Protein AF-J5KZ35-F1 (afdb_monomer)

Solvent-accessible surface area (backbone atoms only — not comparable to full-atom values): 7521 Å² total; per-residue (Å²): 135,83,83,83,75,84,76,86,73,91,78,24,68,44,74,42,87,88,79,71,46,78,44,88,34,58,51,74,66,64,65,50,50,76,66,53,48,55,48,50,52,50,50,51,61,51,28,71,77,42,71,34,38,63,55,54,50,32,48,75,72,71,42,60,79,80,40,60,67,62,49,52,53,54,62,69,41,47,76,73,60,28,40,76,44,76,61,87,94,45,51,32,38,34,55,56,76,76,78,81,74,81,78,78,86,78,76,80,79,78,78,76,78,80,76,84,128

Radius of gyration: 21.12 Å; Cα contacts (8 Å, |Δi|>4): 106; chains: 1; bounding box: 57×50×59 Å

Foldseek 3Di:
DDDDDPDDDDWDWDADPVVRDIDTADNCVRPDDPVLVLLLVLLLVVLVVHKAFLCVSCVSSVHHSPPPVSVVSVVSCDPHQWHWDDDDPTIIIHGPPDPPPPPPPDDPPPPPPPPDD

Mean predicted aligned error: 13.31 Å

Sequence (117 aa):
MQKERAGIKDIGFSIDTLNLELSSLDVDVARMNEYEINFTSSALKILAQGDMNKTELLNAMGYEKDDKTARDCLDKFEGNLWTSTKTGKAIVYSSKKEATTITTDTTIVEDSLFLAV

pLDDT: mean 72.35, std 14.68, range [36.06, 86.31]

Nearest PDB structures (foldseek):
  6jmi-assembly1_A  TM=8.287E-01  e=3.802E-02  Mycobacterium tuberculosis H37Rv
  1wq2-assembly1_A  TM=7.361E-01  e=3.991E-01  Nitratidesulfovibrio vulgaris
  5aj0-assembly1_BZ  TM=6.386E-01  e=5.731E-01  Homo sapiens
  2l01-assembly1_B  TM=5.455E-01  e=4.239E-01  Phocaeicola vulgatus ATCC 8482
  8tp8-assembly2_C  TM=6.735E-01  e=2.293E+00  Caulobacter vibrioides NA1000

Structure (mmCIF, N/CA/C/O backbone):
data_AF-J5KZ35-F1
#
_entry.id   AF-J5KZ35-F1
#
loop_
_atom_site.group_PDB
_atom_site.id
_atom_site.type_symbol
_atom_site.label_atom_id
_atom_site.label_alt_id
_atom_site.label_comp_id
_atom_site.label_asym_id
_atom_site.label_entity_id
_atom_site.label_seq_id
_atom_site.pdbx_PDB_ins_code
_atom_site.Cartn_x
_atom_site.Cartn_y
_atom_site.Cartn_z
_atom_site.occupancy
_atom_site.B_iso_or_equiv
_atom_site.auth_seq_id
_atom_site.auth_comp_id
_atom_site.auth_asym_id
_atom_site.auth_atom_id
_atom_site.pdbx_PDB_model_num
ATOM 1 N N . MET A 1 1 ? 9.051 -1.082 -45.636 1.00 53.56 1 MET A N 1
ATOM 2 C CA . MET A 1 1 ? 9.743 -1.116 -44.331 1.00 53.56 1 MET A CA 1
ATOM 3 C C . MET A 1 1 ? 8.715 -0.880 -43.241 1.00 53.56 1 MET A C 1
ATOM 5 O O . MET A 1 1 ? 8.052 0.151 -43.264 1.00 53.56 1 MET A O 1
ATOM 9 N N . GLN A 1 2 ? 8.519 -1.853 -42.357 1.00 61.12 2 GLN A N 1
ATOM 10 C CA . GLN A 1 2 ? 7.595 -1.751 -41.229 1.00 61.12 2 GLN A CA 1
ATOM 11 C C . GLN A 1 2 ? 8.296 -0.942 -40.133 1.00 61.12 2 GLN A C 1
ATOM 13 O O . GLN A 1 2 ? 9.430 -1.247 -39.778 1.00 61.12 2 GLN A O 1
ATOM 18 N N . LYS A 1 3 ? 7.678 0.148 -39.668 1.00 59.75 3 LYS A N 1
ATOM 19 C CA . LYS A 1 3 ? 8.225 0.939 -38.560 1.00 59.75 3 LYS A CA 1
ATOM 20 C C . LYS A 1 3 ? 8.015 0.140 -37.277 1.00 59.75 3 LYS A C 1
ATOM 22 O O . LYS A 1 3 ? 6.906 0.146 -36.749 1.00 59.75 3 LYS A O 1
ATOM 27 N N . GLU A 1 4 ? 9.050 -0.538 -36.791 1.00 63.47 4 GLU A N 1
ATOM 28 C CA . GLU A 1 4 ? 9.057 -1.011 -35.410 1.00 63.47 4 GLU A CA 1
ATOM 29 C C . GLU A 1 4 ? 8.992 0.203 -34.485 1.00 63.47 4 GLU A C 1
ATOM 31 O O . GLU A 1 4 ? 9.829 1.106 -34.539 1.00 63.47 4 GLU A O 1
ATOM 36 N N . ARG A 1 5 ? 7.959 0.248 -33.647 1.00 65.19 5 ARG A N 1
ATOM 37 C CA . ARG A 1 5 ? 7.945 1.103 -32.468 1.00 65.19 5 ARG A CA 1
ATOM 38 C C . ARG A 1 5 ? 8.069 0.183 -31.267 1.00 65.19 5 ARG A C 1
ATOM 40 O O . ARG A 1 5 ? 7.074 -0.393 -30.843 1.00 65.19 5 ARG A O 1
ATOM 47 N N . ALA A 1 6 ? 9.282 0.040 -30.740 1.00 66.50 6 ALA A N 1
ATOM 48 C CA . ALA A 1 6 ? 9.459 -0.508 -29.406 1.00 66.50 6 ALA A CA 1
ATOM 49 C C . ALA A 1 6 ? 8.856 0.507 -28.424 1.00 66.50 6 ALA A C 1
ATOM 51 O O . ALA A 1 6 ? 9.390 1.602 -28.241 1.00 66.50 6 ALA A O 1
ATOM 52 N N . GLY A 1 7 ? 7.680 0.197 -27.879 1.00 67.00 7 GLY A N 1
ATOM 53 C CA . GLY A 1 7 ? 7.102 0.991 -26.802 1.00 67.00 7 GLY A CA 1
ATOM 54 C C . GLY A 1 7 ? 8.032 0.924 -25.596 1.00 67.00 7 GLY A C 1
ATOM 55 O O . GLY A 1 7 ? 8.399 -0.167 -25.168 1.00 67.00 7 GLY A O 1
ATOM 56 N N . ILE A 1 8 ? 8.432 2.077 -25.062 1.00 71.75 8 ILE A N 1
ATOM 57 C CA . ILE A 1 8 ? 9.153 2.119 -23.790 1.00 71.75 8 ILE A CA 1
ATOM 58 C C . ILE A 1 8 ? 8.131 1.782 -22.707 1.00 71.75 8 ILE A C 1
ATOM 60 O O . ILE A 1 8 ? 7.120 2.473 -22.574 1.00 71.75 8 ILE A O 1
ATOM 64 N N . LYS A 1 9 ? 8.374 0.695 -21.976 1.00 71.56 9 LYS A N 1
ATOM 65 C CA . LYS A 1 9 ? 7.564 0.302 -20.827 1.00 71.56 9 LYS A CA 1
ATOM 66 C C . LYS A 1 9 ? 8.328 0.665 -19.562 1.00 71.56 9 LYS A C 1
ATOM 68 O O . LYS A 1 9 ? 9.438 0.179 -19.364 1.00 71.56 9 LYS A O 1
ATOM 73 N N . ASP A 1 10 ? 7.724 1.500 -18.724 1.00 73.44 10 ASP A N 1
ATOM 74 C CA . ASP A 1 10 ? 8.223 1.731 -17.372 1.00 73.44 10 ASP A CA 1
ATOM 75 C C . ASP A 1 10 ? 8.110 0.422 -16.575 1.00 73.44 10 ASP A C 1
ATOM 77 O O . ASP A 1 10 ? 7.053 -0.214 -16.558 1.00 73.44 10 ASP A O 1
ATOM 81 N N . ILE A 1 11 ? 9.211 0.009 -15.948 1.00 69.69 11 ILE A N 1
ATOM 82 C CA . ILE A 1 11 ? 9.299 -1.190 -15.109 1.00 69.69 11 ILE A CA 1
ATOM 83 C C . ILE A 1 11 ? 10.044 -0.851 -13.816 1.00 69.69 11 ILE A C 1
ATOM 85 O O . ILE A 1 11 ? 11.030 -0.113 -13.844 1.00 69.69 11 ILE A O 1
ATOM 89 N N . GLY A 1 12 ? 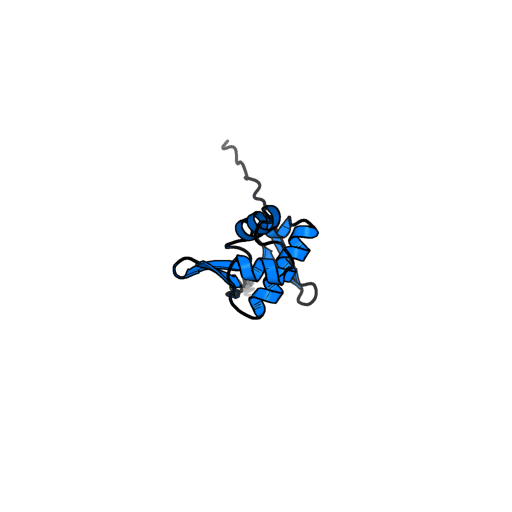9.541 -1.351 -12.688 1.00 72.69 12 GLY A N 1
ATOM 90 C CA . GLY A 1 12 ? 10.158 -1.215 -11.373 1.00 72.69 12 GLY A CA 1
ATOM 91 C C . GLY A 1 12 ? 10.832 -2.519 -10.954 1.00 72.69 12 GLY A C 1
ATOM 92 O O . GLY A 1 12 ? 10.350 -3.611 -11.258 1.00 72.69 12 GLY A O 1
ATOM 93 N N . PHE A 1 13 ? 11.949 -2.407 -10.241 1.00 73.38 13 PHE A N 1
ATOM 94 C CA . PHE A 1 13 ? 12.629 -3.543 -9.625 1.00 73.38 13 PHE A CA 1
ATOM 95 C C . PHE A 1 13 ? 13.029 -3.187 -8.198 1.00 73.38 13 PHE A C 1
ATOM 97 O O . PHE A 1 13 ? 13.423 -2.051 -7.931 1.00 73.38 13 PHE A O 1
ATOM 104 N N . SER A 1 14 ? 12.943 -4.162 -7.302 1.00 75.75 14 SER A N 1
ATOM 105 C CA . SER A 1 14 ? 13.558 -4.114 -5.980 1.00 75.75 14 SER A CA 1
ATOM 106 C C . SER A 1 14 ? 14.822 -4.972 -5.991 1.00 75.75 14 SER A C 1
ATOM 108 O O . SER A 1 14 ? 14.833 -6.032 -6.617 1.00 75.75 14 SER A O 1
ATOM 110 N N . ILE A 1 15 ? 15.879 -4.510 -5.321 1.00 75.88 15 ILE A N 1
ATOM 111 C CA . ILE A 1 15 ? 17.125 -5.262 -5.123 1.00 75.88 15 ILE A CA 1
ATOM 112 C C . ILE A 1 15 ? 17.299 -5.508 -3.629 1.00 75.88 15 ILE A C 1
ATOM 114 O O . ILE A 1 15 ? 17.431 -4.555 -2.857 1.00 75.88 15 ILE A O 1
ATOM 118 N N . ASP A 1 16 ? 17.367 -6.776 -3.235 1.00 74.75 16 ASP A N 1
ATOM 119 C CA . ASP A 1 16 ? 17.898 -7.156 -1.930 1.00 74.75 16 ASP A CA 1
ATOM 120 C C . ASP A 1 16 ? 19.430 -7.149 -2.003 1.00 74.75 16 ASP A C 1
ATOM 122 O O . ASP A 1 16 ? 20.037 -7.932 -2.730 1.00 74.75 16 ASP A O 1
ATOM 126 N N . THR A 1 17 ? 20.081 -6.253 -1.265 1.00 76.94 17 THR A N 1
ATOM 127 C CA . THR A 1 17 ? 21.546 -6.119 -1.280 1.00 76.94 17 THR A CA 1
ATOM 128 C C . THR A 1 17 ? 22.265 -7.221 -0.508 1.00 76.94 17 THR A C 1
ATOM 130 O O . THR A 1 17 ? 23.474 -7.380 -0.680 1.00 76.94 17 THR A O 1
ATOM 133 N N . LEU A 1 18 ? 21.553 -7.983 0.325 1.00 76.00 18 LEU A N 1
ATOM 134 C CA . LEU A 1 18 ? 22.114 -9.095 1.090 1.00 76.00 18 LEU A CA 1
ATOM 135 C C . LEU A 1 18 ? 22.144 -10.372 0.254 1.00 76.00 18 LEU A C 1
ATOM 137 O O . LEU A 1 18 ? 23.163 -11.058 0.220 1.00 76.00 18 LEU A O 1
ATOM 141 N N . ASN A 1 19 ? 21.039 -10.661 -0.435 1.00 74.81 19 ASN A N 1
ATOM 142 C CA . ASN A 1 19 ? 20.887 -11.873 -1.244 1.00 74.81 19 ASN A CA 1
ATOM 143 C C . ASN A 1 19 ? 21.173 -11.643 -2.738 1.00 74.81 19 ASN A C 1
ATOM 145 O O . ASN A 1 19 ? 21.276 -12.605 -3.494 1.00 74.81 19 ASN A O 1
ATOM 149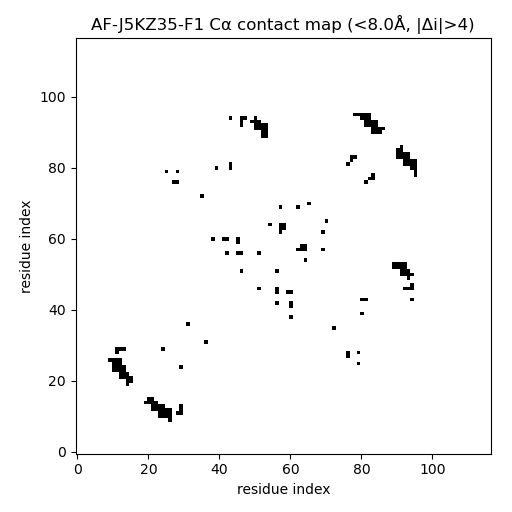 N N . LEU A 1 20 ? 21.347 -10.382 -3.159 1.00 77.12 20 LEU A N 1
ATOM 150 C CA . LEU A 1 20 ? 21.497 -9.962 -4.561 1.00 77.12 20 LEU A CA 1
ATOM 151 C C . LEU A 1 20 ? 20.334 -10.432 -5.447 1.00 77.12 20 LEU A C 1
ATOM 153 O O . LEU A 1 20 ? 20.504 -10.684 -6.640 1.00 77.12 20 LEU A O 1
ATOM 157 N N . GLU A 1 21 ? 19.142 -10.529 -4.861 1.00 75.19 21 GLU A N 1
ATOM 158 C CA . GLU A 1 21 ? 17.931 -10.939 -5.560 1.00 75.19 21 GLU A CA 1
ATOM 159 C C . GLU A 1 21 ? 17.195 -9.722 -6.123 1.00 75.19 21 GLU A C 1
ATOM 161 O O . GLU A 1 21 ? 17.019 -8.700 -5.454 1.00 75.19 21 GLU A O 1
ATOM 166 N N . LEU A 1 22 ? 16.770 -9.850 -7.380 1.00 71.62 22 LEU A N 1
ATOM 167 C CA . LEU A 1 22 ? 15.960 -8.874 -8.098 1.00 71.62 22 LEU A CA 1
ATOM 168 C C . LEU A 1 22 ? 14.513 -9.358 -8.124 1.00 71.62 22 LEU A C 1
ATOM 170 O O . LEU A 1 22 ? 14.221 -10.399 -8.712 1.00 71.62 22 LEU A O 1
ATOM 174 N N . SER A 1 23 ? 13.601 -8.586 -7.541 1.00 73.88 23 SER A N 1
ATOM 175 C CA . SER A 1 23 ? 12.164 -8.841 -7.642 1.00 73.88 23 SER A CA 1
ATOM 176 C C . SER A 1 23 ? 11.483 -7.750 -8.461 1.00 73.88 23 SER A C 1
ATOM 178 O O . SER A 1 23 ? 11.819 -6.565 -8.375 1.00 73.88 23 SER A O 1
ATOM 180 N N . SER A 1 24 ? 10.536 -8.147 -9.314 1.00 71.88 24 SER A N 1
ATOM 181 C CA . SER A 1 24 ? 9.717 -7.190 -10.057 1.00 71.88 24 SER A CA 1
ATOM 182 C C . SER A 1 24 ? 8.875 -6.391 -9.069 1.00 71.88 24 SER A C 1
ATOM 184 O O . SER A 1 24 ? 8.097 -6.974 -8.312 1.00 71.88 24 SER A O 1
ATOM 186 N N . LEU A 1 25 ? 9.017 -5.073 -9.102 1.00 74.12 25 LEU A N 1
ATOM 187 C CA . LEU A 1 25 ? 8.293 -4.158 -8.237 1.00 74.12 25 LEU A CA 1
ATOM 188 C C . LEU A 1 25 ? 7.352 -3.315 -9.089 1.00 74.12 25 LEU A C 1
ATOM 190 O O . LEU A 1 25 ? 7.694 -2.901 -10.198 1.00 74.12 25 LEU A O 1
ATOM 194 N N . ASP A 1 26 ? 6.159 -3.051 -8.572 1.00 75.81 26 ASP A N 1
ATOM 195 C CA . ASP A 1 26 ? 5.243 -2.145 -9.248 1.00 75.81 26 ASP A CA 1
ATOM 196 C C . ASP A 1 26 ? 5.871 -0.742 -9.384 1.00 75.81 26 ASP A C 1
ATOM 198 O O . ASP A 1 26 ? 6.556 -0.261 -8.478 1.00 75.81 26 ASP A O 1
ATOM 202 N N . VAL A 1 27 ? 5.679 -0.096 -10.537 1.00 72.06 27 VAL A N 1
ATOM 203 C CA . VAL A 1 27 ? 6.307 1.198 -10.860 1.00 72.06 27 VAL A CA 1
ATOM 204 C C . VAL A 1 27 ? 5.863 2.289 -9.890 1.00 72.06 27 VAL A C 1
ATOM 206 O O . VAL A 1 27 ? 6.674 3.149 -9.541 1.00 72.06 27 VAL A O 1
ATOM 209 N N . ASP A 1 28 ? 4.617 2.247 -9.421 1.00 72.06 28 ASP A N 1
ATOM 210 C CA . ASP A 1 28 ? 4.110 3.223 -8.460 1.00 72.06 28 ASP A CA 1
ATOM 211 C C . ASP A 1 28 ? 4.765 3.036 -7.092 1.00 72.06 28 ASP A C 1
ATOM 213 O O . ASP A 1 28 ? 5.009 4.017 -6.389 1.00 72.06 28 ASP A O 1
ATOM 217 N N . VAL A 1 29 ? 5.123 1.794 -6.748 1.00 73.62 29 VAL A N 1
ATOM 218 C CA . VAL A 1 29 ? 5.894 1.482 -5.540 1.00 73.62 29 VAL A CA 1
ATOM 219 C C . VAL A 1 29 ? 7.357 1.895 -5.690 1.00 73.62 29 VAL A C 1
ATOM 221 O O . VAL A 1 29 ? 7.922 2.505 -4.786 1.00 73.62 29 VAL A O 1
ATOM 224 N N . ALA A 1 30 ? 7.962 1.662 -6.853 1.00 73.38 30 ALA A N 1
ATOM 225 C CA . ALA A 1 30 ? 9.336 2.081 -7.131 1.00 73.38 30 ALA A CA 1
ATOM 226 C C . ALA A 1 30 ? 9.511 3.614 -7.169 1.00 73.38 30 ALA A C 1
ATOM 228 O O . ALA A 1 30 ? 10.605 4.117 -6.919 1.00 73.38 30 ALA A O 1
ATOM 229 N N . ARG A 1 31 ? 8.449 4.365 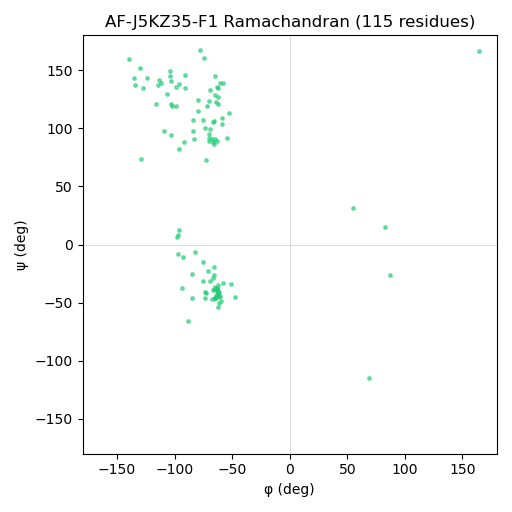-7.494 1.00 78.12 31 ARG A N 1
ATOM 230 C CA . ARG A 1 31 ? 8.449 5.837 -7.585 1.00 78.12 31 ARG A CA 1
ATOM 231 C C . ARG A 1 31 ? 7.954 6.540 -6.316 1.00 78.12 31 ARG A C 1
ATOM 233 O O . ARG A 1 31 ? 7.694 7.743 -6.368 1.00 78.12 31 ARG A O 1
ATOM 240 N N . MET A 1 32 ? 7.815 5.821 -5.202 1.00 78.94 32 MET A N 1
ATOM 241 C CA . MET A 1 32 ? 7.357 6.408 -3.944 1.00 78.94 32 MET A CA 1
ATOM 242 C C . MET A 1 32 ? 8.258 7.555 -3.483 1.00 78.94 32 MET A C 1
ATOM 244 O O . MET A 1 32 ? 9.487 7.473 -3.528 1.00 78.94 32 MET A O 1
ATOM 248 N N . ASN A 1 33 ? 7.635 8.620 -2.987 1.00 80.06 33 ASN A N 1
ATOM 249 C CA . ASN A 1 33 ? 8.345 9.668 -2.263 1.00 80.06 33 ASN A CA 1
ATOM 250 C C . ASN A 1 33 ? 8.650 9.235 -0.812 1.00 80.06 33 ASN A C 1
ATOM 252 O O . ASN A 1 33 ? 8.101 8.259 -0.308 1.00 80.06 33 ASN A O 1
ATOM 256 N N . GLU A 1 34 ? 9.508 9.978 -0.109 1.00 80.62 34 GLU A N 1
ATOM 257 C CA . GLU A 1 34 ? 9.920 9.645 1.266 1.00 80.62 34 GLU A CA 1
ATOM 258 C C . GLU A 1 34 ? 8.738 9.544 2.252 1.00 80.62 34 GLU A C 1
ATOM 260 O O . GLU A 1 34 ? 8.735 8.701 3.151 1.00 80.62 34 GLU A O 1
ATOM 265 N N . TYR A 1 35 ? 7.694 10.353 2.056 1.00 80.38 35 TYR A N 1
ATOM 266 C CA . TYR A 1 35 ? 6.470 10.272 2.851 1.00 80.38 35 TYR A CA 1
ATOM 267 C C . TYR A 1 35 ? 5.704 8.970 2.578 1.00 80.38 35 TYR A C 1
ATOM 269 O O . TYR A 1 35 ? 5.316 8.283 3.518 1.00 80.38 35 TYR A O 1
ATOM 277 N N . GLU A 1 36 ? 5.524 8.599 1.310 1.00 81.50 36 GLU A N 1
ATOM 278 C CA . GLU A 1 36 ? 4.856 7.365 0.893 1.00 81.50 36 GLU A CA 1
ATOM 279 C C . GLU A 1 36 ? 5.632 6.133 1.370 1.00 81.50 36 GLU A C 1
ATOM 281 O O . GLU A 1 36 ? 5.018 5.180 1.843 1.00 81.50 36 GLU A O 1
ATOM 286 N N . ILE A 1 37 ? 6.968 6.166 1.344 1.00 82.06 37 ILE A N 1
ATOM 287 C CA . ILE A 1 37 ? 7.822 5.101 1.896 1.00 82.06 37 ILE A CA 1
ATOM 288 C C . ILE A 1 37 ? 7.577 4.942 3.402 1.00 82.06 37 ILE A C 1
ATOM 290 O O . ILE A 1 37 ? 7.321 3.837 3.881 1.00 82.06 37 ILE A O 1
ATOM 294 N N . ASN A 1 38 ? 7.610 6.037 4.163 1.00 83.56 38 ASN A N 1
ATOM 295 C CA . ASN A 1 38 ? 7.377 5.989 5.609 1.00 83.56 38 ASN A CA 1
ATOM 296 C C . ASN A 1 38 ? 5.950 5.535 5.950 1.00 83.56 38 ASN A C 1
ATOM 298 O O . ASN A 1 38 ? 5.753 4.740 6.876 1.00 83.56 38 ASN A O 1
ATOM 302 N N . PHE A 1 39 ? 4.965 5.997 5.179 1.00 85.31 39 PHE A N 1
ATOM 303 C CA . PHE A 1 39 ? 3.567 5.605 5.315 1.00 85.31 39 PHE A CA 1
ATOM 304 C C . PHE A 1 39 ? 3.387 4.107 5.063 1.00 85.31 39 PHE A C 1
ATOM 306 O O . PHE A 1 39 ? 2.864 3.384 5.906 1.00 85.31 39 PHE A O 1
ATOM 313 N N . THR A 1 40 ? 3.867 3.622 3.922 1.00 84.69 40 THR A N 1
ATOM 314 C CA . THR A 1 40 ? 3.701 2.229 3.490 1.00 84.69 40 THR A CA 1
ATOM 315 C C . THR A 1 40 ? 4.463 1.261 4.386 1.00 84.69 40 THR A C 1
ATOM 317 O O . THR A 1 40 ? 3.917 0.225 4.754 1.00 84.69 40 THR A O 1
ATOM 320 N N . SER A 1 41 ? 5.668 1.621 4.831 1.00 84.38 41 SER A N 1
ATOM 321 C CA . SER A 1 41 ? 6.435 0.854 5.819 1.00 84.38 41 SER A CA 1
ATOM 322 C C . SER A 1 41 ? 5.688 0.728 7.152 1.00 84.38 41 SER A C 1
ATOM 324 O O . SER A 1 41 ? 5.566 -0.367 7.709 1.00 84.38 41 SER A O 1
ATOM 326 N N . SER A 1 42 ? 5.103 1.828 7.638 1.00 85.62 42 SER A N 1
ATOM 327 C CA . SER A 1 42 ? 4.288 1.826 8.860 1.00 85.62 42 SER A CA 1
ATOM 328 C C . SER A 1 42 ? 3.031 0.969 8.693 1.00 85.62 42 SER A C 1
ATOM 330 O O . SER A 1 42 ? 2.733 0.136 9.551 1.00 85.62 42 SER A O 1
ATOM 332 N N . ALA A 1 43 ? 2.341 1.110 7.559 1.00 86.31 43 ALA A N 1
ATOM 333 C CA . ALA A 1 43 ? 1.161 0.329 7.214 1.00 86.31 43 ALA A CA 1
ATOM 334 C C . ALA A 1 43 ? 1.464 -1.171 7.164 1.00 86.31 43 ALA A C 1
ATOM 336 O O . ALA A 1 43 ? 0.763 -1.957 7.795 1.00 86.31 43 ALA A O 1
ATOM 337 N N . LEU A 1 44 ? 2.536 -1.572 6.477 1.00 84.50 44 LEU A N 1
ATOM 338 C CA . LEU A 1 44 ? 2.969 -2.966 6.381 1.00 84.50 44 LEU A CA 1
ATOM 339 C C . LEU A 1 44 ? 3.318 -3.542 7.753 1.00 84.50 44 LEU A C 1
ATOM 341 O O . LEU A 1 44 ? 2.928 -4.665 8.060 1.00 84.50 44 LEU A O 1
ATOM 345 N N . LYS A 1 45 ? 3.994 -2.770 8.611 1.00 85.12 45 LYS A N 1
ATOM 346 C CA . LYS A 1 45 ? 4.333 -3.201 9.973 1.00 85.12 45 LYS A CA 1
ATOM 347 C C . LYS A 1 45 ? 3.093 -3.451 10.834 1.00 85.12 45 LYS A C 1
ATOM 349 O O . LYS A 1 45 ? 3.094 -4.383 11.635 1.00 85.12 45 LYS A O 1
ATOM 354 N N . ILE A 1 46 ? 2.051 -2.638 10.674 1.00 85.94 46 ILE A N 1
ATOM 355 C CA . ILE A 1 46 ? 0.768 -2.807 11.370 1.00 85.94 46 ILE A CA 1
ATOM 356 C C . ILE A 1 46 ? -0.004 -3.994 10.780 1.00 85.94 46 ILE A C 1
ATOM 358 O O . ILE A 1 46 ? -0.446 -4.865 11.523 1.00 85.94 46 ILE A O 1
ATOM 362 N N . LEU A 1 47 ? -0.086 -4.089 9.451 1.00 84.69 47 LEU A N 1
ATOM 363 C CA . LEU A 1 47 ? -0.749 -5.191 8.744 1.00 84.69 47 LEU A CA 1
ATOM 364 C C . LEU A 1 47 ? -0.048 -6.547 8.930 1.00 84.69 47 LEU A C 1
ATOM 366 O O . LEU A 1 47 ? -0.666 -7.591 8.734 1.00 84.69 47 LEU A O 1
ATOM 370 N N . ALA A 1 48 ? 1.227 -6.558 9.327 1.00 81.00 48 ALA A N 1
ATOM 371 C CA . ALA A 1 48 ? 1.932 -7.769 9.741 1.00 81.00 48 ALA A CA 1
ATOM 372 C C . ALA A 1 48 ? 1.439 -8.309 11.097 1.00 81.00 48 ALA A C 1
ATOM 374 O O . ALA A 1 48 ? 1.617 -9.493 11.382 1.00 81.00 48 ALA A O 1
ATOM 375 N N . GLN A 1 49 ? 0.826 -7.465 11.937 1.00 82.44 49 GLN A N 1
ATOM 376 C CA . GLN A 1 49 ? 0.260 -7.866 13.232 1.00 82.44 49 GLN A CA 1
ATOM 377 C C . GLN A 1 49 ? -1.165 -8.415 13.096 1.00 82.44 49 GLN A C 1
ATOM 379 O O . GLN A 1 49 ? -1.594 -9.210 13.931 1.00 82.44 49 GLN A O 1
ATOM 384 N N . GLY A 1 50 ? -1.886 -8.020 12.047 1.00 79.94 50 GLY A N 1
ATOM 385 C CA . GLY A 1 50 ? -3.218 -8.522 11.739 1.00 79.94 50 GLY A CA 1
ATOM 386 C C . GLY A 1 50 ? -3.959 -7.645 10.738 1.00 79.94 50 GLY A C 1
ATOM 387 O O . GLY A 1 50 ? -3.571 -6.508 10.468 1.00 79.94 50 GLY A O 1
ATOM 388 N N . ASP A 1 51 ? -5.050 -8.188 10.208 1.00 83.75 51 ASP A N 1
ATOM 389 C CA . ASP A 1 51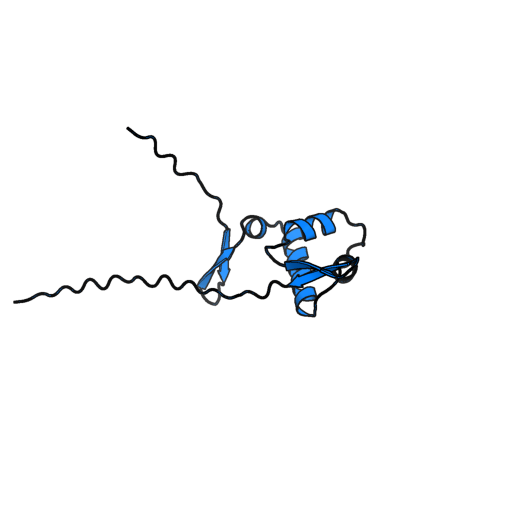 ? -5.931 -7.467 9.297 1.00 83.75 51 ASP A CA 1
ATOM 390 C C . ASP A 1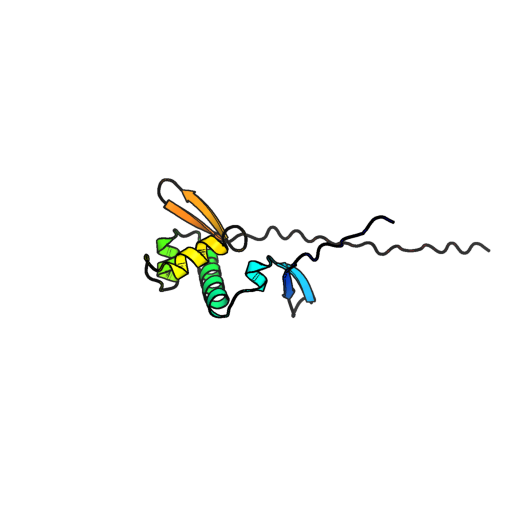 51 ? -6.674 -6.361 10.057 1.00 83.75 51 ASP A C 1
ATOM 392 O O . ASP A 1 51 ? -7.229 -6.597 11.134 1.00 83.75 51 ASP A O 1
ATOM 396 N N . MET A 1 52 ? -6.703 -5.151 9.500 1.00 84.25 52 MET A N 1
ATOM 397 C CA . MET A 1 52 ? -7.301 -3.982 10.153 1.00 84.25 52 MET A CA 1
ATOM 398 C C . MET A 1 52 ? -8.260 -3.249 9.232 1.00 84.25 52 MET A C 1
ATOM 400 O O . MET A 1 52 ? -8.109 -3.247 8.009 1.00 84.25 52 MET A O 1
ATOM 404 N N . ASN A 1 53 ? -9.259 -2.584 9.808 1.00 85.44 53 ASN A N 1
ATOM 405 C CA . ASN A 1 53 ? -10.133 -1.730 9.012 1.00 85.44 53 ASN A CA 1
ATOM 406 C C . ASN A 1 53 ? -9.430 -0.419 8.605 1.00 85.44 53 ASN A C 1
ATOM 408 O O . ASN A 1 53 ? -8.455 -0.006 9.231 1.00 85.44 53 ASN A O 1
ATOM 412 N N . LYS A 1 54 ? -9.942 0.263 7.567 1.00 82.44 54 LYS A N 1
ATOM 413 C CA . LYS A 1 54 ? -9.377 1.539 7.064 1.00 82.44 54 LYS A CA 1
ATOM 414 C C . LYS A 1 54 ? -9.092 2.548 8.183 1.00 82.44 54 LYS A C 1
ATOM 416 O O . LYS A 1 54 ? -8.045 3.182 8.206 1.00 82.44 54 LYS A O 1
ATOM 421 N N . THR A 1 55 ? -10.041 2.708 9.100 1.00 83.06 55 THR A N 1
ATOM 422 C CA . THR A 1 55 ? -9.976 3.710 10.168 1.00 83.06 55 THR A CA 1
ATOM 423 C C . THR A 1 55 ? -8.960 3.328 11.238 1.00 83.06 55 THR A C 1
ATOM 425 O O . THR A 1 55 ? -8.217 4.186 11.693 1.00 83.06 55 THR A O 1
ATOM 428 N N . GLU A 1 56 ? -8.917 2.057 11.630 1.00 84.69 56 GLU A N 1
ATOM 429 C CA . GLU A 1 56 ? -7.964 1.495 12.590 1.00 84.69 56 GLU A CA 1
ATOM 430 C C . GLU A 1 56 ? -6.544 1.570 12.057 1.00 84.69 56 GLU A C 1
ATOM 432 O O . GLU A 1 56 ? -5.656 2.000 12.782 1.00 84.69 56 GLU A O 1
ATOM 437 N N . LEU A 1 57 ? -6.347 1.226 10.785 1.00 85.88 57 LEU A N 1
ATOM 438 C CA . LEU A 1 57 ? -5.047 1.275 10.133 1.00 85.88 57 LEU A CA 1
ATOM 439 C C . LEU A 1 57 ? -4.504 2.713 10.083 1.00 85.88 57 LEU A C 1
ATOM 441 O O . LEU A 1 57 ? -3.347 2.946 10.426 1.00 85.88 57 LEU A O 1
ATOM 445 N N . LEU A 1 58 ? -5.355 3.687 9.739 1.00 85.44 58 LEU A N 1
ATOM 446 C CA . LEU A 1 58 ? -4.996 5.109 9.772 1.00 85.44 58 LEU A CA 1
ATOM 447 C C . LEU A 1 58 ? -4.701 5.598 11.197 1.00 85.44 58 LEU A C 1
ATOM 449 O O . LEU A 1 58 ? -3.668 6.228 11.419 1.00 85.44 58 LEU A O 1
ATOM 453 N N . ASN A 1 59 ? -5.548 5.249 12.171 1.00 85.69 59 ASN A N 1
ATOM 454 C CA . ASN A 1 59 ? -5.338 5.616 13.576 1.00 85.69 59 ASN A CA 1
ATOM 455 C C . ASN A 1 59 ? -4.047 5.013 14.143 1.00 85.69 59 ASN A C 1
ATOM 457 O O . ASN A 1 59 ? -3.325 5.683 14.876 1.00 85.69 59 ASN A O 1
ATOM 461 N N . ALA A 1 60 ? -3.744 3.757 13.810 1.00 83.75 60 ALA A N 1
ATOM 462 C CA . ALA A 1 60 ? -2.545 3.060 14.264 1.00 83.75 60 ALA A CA 1
ATOM 463 C C . ALA A 1 60 ? -1.262 3.683 13.691 1.00 83.75 60 ALA A C 1
ATOM 465 O O . ALA A 1 60 ? -0.221 3.655 14.344 1.00 83.75 60 ALA A O 1
ATOM 466 N N . MET A 1 61 ? -1.346 4.297 12.508 1.00 81.81 61 MET A N 1
ATOM 467 C CA . MET A 1 61 ? -0.271 5.104 11.929 1.00 81.81 61 MET A CA 1
ATOM 468 C C . MET A 1 61 ? -0.219 6.545 12.468 1.00 81.81 61 MET A C 1
ATOM 470 O O . MET A 1 61 ? 0.719 7.273 12.156 1.00 81.81 61 MET A O 1
ATOM 474 N N . GLY A 1 62 ? -1.195 6.965 13.278 1.00 81.94 62 GLY A N 1
ATOM 475 C CA . GLY A 1 62 ? -1.283 8.322 13.822 1.00 81.94 62 GLY A CA 1
ATOM 476 C C . GLY A 1 62 ? -1.908 9.349 12.874 1.00 81.94 62 GLY A C 1
ATOM 477 O O . GLY A 1 62 ? -1.789 10.547 13.126 1.00 81.94 62 GLY A O 1
ATOM 478 N N . TYR A 1 63 ? -2.576 8.908 11.805 1.00 83.38 63 TYR A N 1
ATOM 479 C CA . TYR A 1 63 ? -3.320 9.787 10.904 1.00 83.38 63 TYR A CA 1
ATOM 480 C C . TYR A 1 63 ? -4.768 9.929 11.353 1.00 83.38 63 TYR A C 1
ATOM 482 O O . TYR A 1 63 ? -5.395 8.985 11.844 1.00 83.38 63 TYR A O 1
ATOM 490 N N . GLU A 1 64 ? -5.332 11.116 11.140 1.00 78.25 64 GLU A N 1
ATOM 491 C CA . GLU A 1 64 ? -6.749 11.315 11.391 1.00 78.25 64 GLU A CA 1
ATOM 492 C C . GLU A 1 64 ? -7.585 10.468 10.439 1.00 78.25 64 GLU A C 1
ATOM 494 O O . GLU A 1 64 ? -7.268 10.314 9.257 1.00 78.25 64 GLU A O 1
ATOM 499 N N . LYS A 1 65 ? -8.726 9.983 10.944 1.00 72.38 65 LYS A N 1
ATOM 500 C CA . LYS A 1 65 ? -9.677 9.232 10.126 1.00 72.38 65 LYS A CA 1
ATOM 501 C C . LYS A 1 65 ? -10.016 9.970 8.840 1.00 72.38 65 LYS A C 1
ATOM 503 O O . LYS A 1 65 ? -10.219 9.285 7.853 1.00 72.38 65 LYS A O 1
ATOM 508 N N . ASP A 1 66 ? -10.065 11.307 8.853 1.00 72.81 66 ASP A N 1
ATOM 509 C CA . ASP A 1 66 ? -10.470 12.147 7.725 1.00 72.81 66 ASP A CA 1
ATOM 510 C C . ASP A 1 66 ? -9.326 12.717 6.882 1.00 72.81 66 ASP A C 1
ATOM 512 O O . ASP A 1 66 ? -9.583 13.487 5.954 1.00 72.81 66 ASP A O 1
ATOM 516 N N . ASP A 1 67 ? -8.091 12.277 7.127 1.00 79.50 67 ASP A N 1
ATOM 517 C CA . ASP A 1 67 ? -6.955 12.646 6.292 1.00 79.50 67 ASP A CA 1
ATOM 518 C C . ASP A 1 67 ? -7.127 12.066 4.882 1.00 79.50 67 ASP A C 1
ATOM 520 O O . ASP A 1 67 ? -7.018 10.860 4.634 1.00 79.50 67 ASP A O 1
ATOM 524 N N . LYS A 1 68 ? -7.444 12.955 3.940 1.00 81.38 68 LYS A N 1
ATOM 525 C CA . LYS A 1 68 ? -7.653 12.592 2.542 1.00 81.38 68 LYS A CA 1
ATOM 526 C C . LYS A 1 68 ? -6.365 12.078 1.900 1.00 81.38 68 LYS A C 1
ATOM 528 O O . LYS A 1 68 ? -6.429 11.132 1.128 1.00 81.38 68 LYS A O 1
ATOM 533 N N . THR A 1 69 ? -5.213 12.637 2.259 1.00 81.69 69 THR A N 1
ATOM 534 C CA . THR A 1 69 ? -3.910 12.237 1.710 1.00 81.69 69 THR A CA 1
ATOM 535 C C . THR A 1 69 ? -3.590 10.804 2.102 1.00 81.69 69 THR A C 1
ATOM 537 O O . THR A 1 69 ? -3.219 9.994 1.257 1.00 81.69 69 THR A O 1
ATOM 540 N N . ALA A 1 70 ? -3.793 10.469 3.376 1.00 82.38 70 ALA A N 1
ATOM 541 C CA . ALA A 1 70 ? -3.540 9.129 3.885 1.00 82.38 70 ALA A CA 1
ATOM 542 C C . ALA A 1 70 ? -4.503 8.098 3.273 1.00 82.38 70 ALA A C 1
ATOM 544 O O . ALA A 1 70 ? -4.092 6.991 2.931 1.00 82.38 70 ALA A O 1
ATOM 545 N N . ARG A 1 71 ? -5.775 8.469 3.072 1.00 83.25 71 ARG A N 1
ATOM 546 C CA . ARG A 1 71 ? -6.757 7.622 2.375 1.00 83.25 71 ARG A CA 1
ATOM 547 C C . ARG A 1 71 ? -6.403 7.406 0.906 1.00 83.25 71 ARG A C 1
ATOM 549 O O . ARG A 1 71 ? -6.448 6.264 0.462 1.00 83.25 71 ARG A O 1
ATOM 556 N N . ASP A 1 72 ? -6.045 8.469 0.191 1.00 84.75 72 ASP A N 1
ATOM 557 C CA . ASP A 1 72 ? -5.660 8.405 -1.220 1.00 84.75 72 ASP A CA 1
ATOM 558 C C . ASP A 1 72 ? -4.380 7.562 -1.386 1.00 84.75 72 ASP A C 1
ATOM 560 O O . ASP A 1 72 ? -4.286 6.757 -2.307 1.00 84.75 72 ASP A O 1
ATOM 564 N N . CYS A 1 73 ? -3.427 7.673 -0.454 1.00 83.50 73 CYS A N 1
ATOM 565 C CA . CYS A 1 73 ? -2.226 6.835 -0.396 1.00 83.50 73 CYS A CA 1
ATOM 566 C C . CYS A 1 73 ? -2.575 5.354 -0.166 1.00 83.50 73 CYS A C 1
ATOM 568 O O . CYS A 1 73 ? -2.030 4.466 -0.822 1.00 83.50 73 CYS A O 1
ATOM 570 N N . LEU A 1 74 ? -3.531 5.085 0.730 1.00 83.81 74 LEU A N 1
ATOM 571 C CA . LEU A 1 74 ? -4.000 3.732 1.018 1.00 83.81 74 LEU A CA 1
ATOM 572 C C . LEU A 1 74 ? -4.618 3.064 -0.219 1.00 83.81 74 LEU A C 1
ATOM 574 O O . LEU A 1 74 ? -4.324 1.909 -0.522 1.00 83.81 74 LEU A O 1
ATOM 578 N N . ASP A 1 75 ? -5.455 3.814 -0.933 1.00 82.88 75 ASP A N 1
ATOM 579 C CA . ASP A 1 75 ? -6.162 3.335 -2.118 1.00 82.88 75 ASP A CA 1
ATOM 580 C C . ASP A 1 75 ? -5.206 3.248 -3.334 1.00 82.88 75 ASP A C 1
ATOM 582 O O . ASP A 1 75 ? -5.334 2.342 -4.153 1.00 82.88 75 ASP A O 1
ATOM 586 N N . LYS A 1 76 ? -4.183 4.116 -3.425 1.00 83.06 76 LYS A N 1
ATOM 587 C CA . LYS A 1 76 ? -3.148 4.090 -4.480 1.00 83.06 76 LYS A CA 1
ATOM 588 C C . LYS A 1 76 ? -2.318 2.804 -4.478 1.00 83.06 76 LYS A C 1
ATOM 590 O O . LYS A 1 76 ? -1.982 2.298 -5.542 1.00 83.06 76 LYS A O 1
ATOM 595 N N . PHE A 1 77 ? -1.958 2.293 -3.301 1.00 81.00 77 PHE A N 1
ATOM 596 C CA . PHE A 1 77 ? -1.111 1.096 -3.178 1.00 81.00 77 PHE A CA 1
ATOM 597 C C . PHE A 1 77 ? -1.900 -0.197 -2.936 1.00 81.00 77 PHE A C 1
ATOM 599 O O . PHE A 1 77 ? -1.309 -1.265 -2.726 1.00 81.00 77 PHE A O 1
ATOM 606 N N . GLU A 1 78 ? -3.228 -0.120 -2.997 1.00 82.88 78 GLU A N 1
ATOM 607 C CA . GLU A 1 78 ? -4.103 -1.283 -2.960 1.00 82.88 78 GLU A CA 1
ATOM 608 C C . GLU A 1 78 ? -3.858 -2.204 -4.174 1.00 82.88 78 GLU A C 1
ATOM 610 O O . GLU A 1 78 ? -3.715 -1.758 -5.307 1.00 82.88 78 GLU A O 1
ATOM 615 N N . GLY A 1 79 ? -3.770 -3.514 -3.936 1.00 72.81 79 GLY A N 1
ATOM 616 C CA . GLY A 1 79 ? -3.420 -4.543 -4.925 1.00 72.81 79 GLY A CA 1
ATOM 617 C C . GLY A 1 79 ? -1.911 -4.783 -5.071 1.00 72.81 79 GLY A C 1
ATOM 618 O O . GLY A 1 79 ? -1.486 -5.908 -5.378 1.00 72.81 79 GLY A O 1
ATOM 619 N N . ASN A 1 80 ? -1.105 -3.764 -4.768 1.00 77.25 80 ASN A N 1
ATOM 620 C CA . ASN A 1 80 ? 0.351 -3.835 -4.792 1.00 77.25 80 ASN A CA 1
ATOM 621 C C . ASN A 1 80 ? 0.904 -4.313 -3.449 1.00 77.25 80 ASN A C 1
ATOM 623 O O . ASN A 1 80 ? 1.438 -5.420 -3.375 1.00 77.25 80 ASN A O 1
ATOM 627 N N . LEU A 1 81 ? 0.725 -3.516 -2.392 1.00 77.31 81 LEU A N 1
ATOM 628 C CA . LEU A 1 81 ? 1.274 -3.801 -1.059 1.00 77.31 81 LEU A CA 1
ATOM 629 C C . LEU A 1 81 ? 0.296 -4.539 -0.142 1.00 77.31 81 LEU A C 1
ATOM 631 O O . LEU A 1 81 ? 0.674 -5.412 0.640 1.00 77.31 81 LEU A O 1
ATOM 635 N N . TRP A 1 82 ? -0.978 -4.183 -0.233 1.00 85.38 82 TRP A N 1
ATOM 636 C CA . TRP A 1 82 ? -2.049 -4.748 0.577 1.00 85.38 82 TRP A CA 1
ATOM 637 C C . TRP A 1 82 ? -3.286 -4.961 -0.274 1.00 85.38 82 TRP A C 1
ATOM 639 O O . TRP A 1 82 ? -3.455 -4.349 -1.325 1.00 85.38 82 TRP A O 1
ATOM 649 N N . THR A 1 83 ? -4.178 -5.819 0.192 1.00 84.12 83 THR A N 1
ATOM 650 C CA . THR A 1 83 ? -5.466 -6.068 -0.450 1.00 84.12 83 THR A CA 1
ATOM 651 C C . THR A 1 83 ? -6.582 -5.594 0.454 1.00 84.12 83 THR A C 1
ATOM 653 O O . THR A 1 83 ? -6.540 -5.845 1.658 1.00 84.12 83 THR A O 1
ATOM 656 N N . SER A 1 84 ? -7.588 -4.924 -0.107 1.00 84.75 84 SER A N 1
ATOM 657 C CA . SER A 1 84 ? -8.796 -4.600 0.639 1.00 84.75 84 SER A CA 1
ATOM 658 C C . SER A 1 84 ? -9.878 -5.647 0.372 1.00 84.75 84 SER A C 1
ATOM 660 O O . SER A 1 84 ? -10.065 -6.127 -0.746 1.00 84.75 84 SER A O 1
ATOM 662 N N . THR A 1 85 ? -10.581 -6.054 1.422 1.00 83.25 85 THR A N 1
ATOM 663 C CA . THR A 1 85 ? -11.738 -6.942 1.344 1.00 83.25 85 THR A CA 1
ATOM 664 C C . THR A 1 85 ? -12.900 -6.297 2.076 1.00 83.25 85 THR A C 1
ATOM 666 O O . THR A 1 85 ? -12.768 -5.767 3.182 1.00 83.25 85 THR A O 1
ATOM 669 N N . LYS A 1 86 ? -14.078 -6.334 1.454 1.00 83.69 86 LYS A N 1
ATOM 670 C CA . LYS A 1 86 ? -15.291 -5.806 2.067 1.00 83.69 86 LYS A CA 1
ATOM 671 C C . LYS A 1 86 ? -15.910 -6.854 2.987 1.00 83.69 86 LYS A C 1
ATOM 673 O O . LYS A 1 86 ? -16.547 -7.797 2.523 1.00 83.69 86 LYS A O 1
ATOM 678 N N . THR A 1 87 ? -15.793 -6.636 4.289 1.00 77.12 87 THR A N 1
ATOM 679 C CA . THR A 1 87 ? -16.422 -7.471 5.317 1.00 77.12 87 THR A CA 1
ATOM 680 C C . THR A 1 87 ? -17.645 -6.732 5.859 1.00 77.12 87 THR A C 1
ATOM 682 O O . THR A 1 87 ? -17.562 -5.855 6.721 1.00 77.12 87 THR A O 1
ATOM 685 N N . GLY A 1 88 ? -18.818 -7.034 5.292 1.00 79.06 88 GLY A N 1
ATOM 686 C CA . GLY A 1 88 ? -20.078 -6.368 5.638 1.00 79.06 88 GLY A CA 1
ATOM 687 C C . GLY A 1 88 ? -20.125 -4.900 5.187 1.00 79.06 88 GLY A C 1
ATOM 688 O O . GLY A 1 88 ? -20.152 -4.611 3.989 1.00 79.06 88 GLY A O 1
ATOM 689 N N . LYS A 1 89 ? -20.177 -3.961 6.147 1.00 77.50 89 LYS A N 1
ATOM 690 C CA . LYS A 1 89 ? -20.134 -2.503 5.893 1.00 77.50 89 LYS A CA 1
ATOM 691 C C . LYS A 1 89 ? -18.720 -1.906 5.951 1.00 77.50 89 LYS A C 1
ATOM 693 O O . LYS A 1 89 ? -18.566 -0.749 5.572 1.00 77.50 89 LYS A O 1
ATOM 698 N N . ALA A 1 90 ? -17.722 -2.656 6.416 1.00 77.56 90 ALA A N 1
ATOM 699 C CA . ALA A 1 90 ? -16.356 -2.170 6.594 1.00 77.56 90 ALA A CA 1
ATOM 700 C C . ALA A 1 90 ? -15.422 -2.685 5.489 1.00 77.56 90 ALA A C 1
ATOM 702 O O . ALA A 1 90 ? -15.618 -3.777 4.953 1.00 77.56 90 ALA A O 1
ATOM 703 N N . ILE A 1 91 ? -14.405 -1.885 5.166 1.00 82.19 91 ILE A N 1
ATOM 704 C CA . ILE A 1 91 ? -13.287 -2.277 4.302 1.00 82.19 91 ILE A CA 1
ATOM 705 C C . ILE A 1 91 ? -12.130 -2.662 5.221 1.00 82.19 91 ILE A C 1
ATOM 707 O O . ILE A 1 91 ? -11.687 -1.841 6.031 1.00 82.19 91 ILE A O 1
ATOM 711 N N . VAL A 1 92 ? -11.6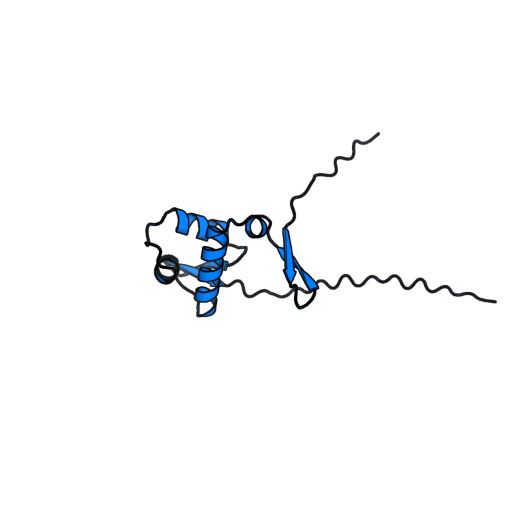98 -3.914 5.114 1.00 85.44 92 VAL A N 1
ATOM 712 C CA . VAL A 1 92 ? -10.596 -4.496 5.880 1.00 85.44 92 VAL A CA 1
ATOM 713 C C . VAL A 1 92 ? -9.407 -4.657 4.949 1.00 85.44 92 VAL A C 1
ATOM 715 O O . VAL A 1 92 ? -9.553 -5.200 3.858 1.00 85.44 92 VAL A O 1
ATOM 718 N N . TYR A 1 93 ? -8.250 -4.174 5.375 1.00 85.50 93 TYR A N 1
ATOM 719 C CA . TYR A 1 93 ? -6.991 -4.292 4.660 1.00 85.50 93 TYR A CA 1
ATOM 720 C C . TYR A 1 93 ? -6.190 -5.445 5.257 1.00 85.50 93 TYR A C 1
ATOM 722 O O . TYR A 1 93 ? -6.085 -5.567 6.479 1.00 85.50 93 TYR A O 1
ATOM 730 N N . SER A 1 94 ? -5.623 -6.268 4.384 1.00 81.75 94 SER A N 1
ATOM 731 C CA . SER A 1 94 ? -4.728 -7.369 4.724 1.00 81.75 94 SER A CA 1
ATOM 732 C C . SER A 1 94 ? -3.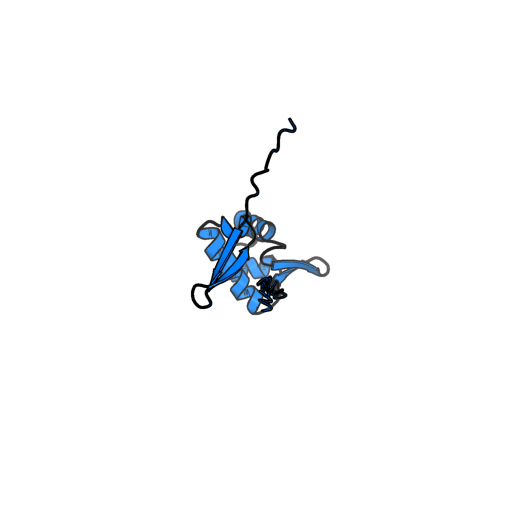409 -7.209 3.975 1.00 81.75 94 SER A C 1
ATOM 734 O O . SER A 1 94 ? -3.379 -6.748 2.828 1.00 81.75 94 SER A O 1
ATOM 736 N N . SER A 1 95 ? -2.297 -7.564 4.623 1.00 81.19 95 SER A N 1
ATOM 737 C CA . SER A 1 95 ? -1.000 -7.580 3.942 1.00 81.19 95 SER A CA 1
ATOM 738 C C . SER A 1 95 ? -1.035 -8.612 2.817 1.00 81.19 95 SER A C 1
ATOM 740 O O . SER A 1 95 ? -1.530 -9.731 2.986 1.00 81.19 95 SER A O 1
ATOM 742 N N . LYS A 1 96 ? -0.509 -8.250 1.643 1.00 70.88 96 LYS A N 1
ATOM 743 C CA . LYS A 1 96 ? -0.321 -9.227 0.576 1.00 70.88 96 LYS A CA 1
ATOM 744 C C . LYS A 1 96 ? 0.789 -10.166 1.037 1.00 70.88 96 LYS A C 1
ATOM 746 O O . LYS A 1 96 ? 1.964 -9.827 0.960 1.00 70.88 96 LYS A O 1
ATOM 751 N N . LYS A 1 97 ? 0.423 -11.339 1.561 1.00 54.62 97 LYS A N 1
ATOM 752 C CA . LYS A 1 97 ? 1.381 -12.436 1.728 1.00 54.62 97 LYS A CA 1
ATOM 753 C C . LYS A 1 97 ? 1.912 -12.747 0.340 1.00 54.62 97 LYS A C 1
ATOM 755 O O . LYS A 1 97 ? 1.161 -13.230 -0.506 1.00 54.62 97 LYS A O 1
ATOM 760 N N . GLU A 1 98 ? 3.170 -12.407 0.099 1.00 51.44 98 GLU A N 1
ATOM 761 C CA . GLU A 1 98 ? 3.844 -12.739 -1.143 1.00 51.44 98 GLU A CA 1
ATOM 762 C C . GLU A 1 98 ? 3.698 -14.243 -1.385 1.00 51.44 98 GLU A C 1
ATOM 764 O O . GLU A 1 98 ? 4.224 -15.076 -0.649 1.00 51.44 98 GLU A O 1
ATOM 769 N N . ALA A 1 99 ? 2.954 -14.601 -2.431 1.00 39.34 99 ALA A N 1
ATOM 770 C CA . ALA A 1 99 ? 3.219 -15.842 -3.121 1.00 39.34 99 ALA A CA 1
ATOM 771 C C . ALA A 1 99 ? 4.551 -15.618 -3.837 1.00 39.34 99 ALA A C 1
ATOM 773 O O . ALA A 1 99 ? 4.585 -15.065 -4.938 1.00 39.34 99 ALA A O 1
ATOM 774 N N . THR A 1 100 ? 5.646 -15.968 -3.161 1.00 36.47 100 THR A N 1
ATOM 775 C CA . THR A 1 100 ? 6.993 -16.036 -3.721 1.00 36.47 100 THR A CA 1
ATOM 776 C C . THR A 1 100 ? 6.936 -16.940 -4.949 1.00 36.47 100 THR A C 1
ATOM 778 O O . THR A 1 100 ? 7.027 -18.161 -4.852 1.00 36.47 100 THR A O 1
ATOM 781 N N . THR A 1 101 ? 6.718 -16.349 -6.121 1.00 36.06 101 THR A N 1
ATOM 782 C CA . THR A 1 101 ? 6.827 -17.066 -7.388 1.00 36.06 101 THR A CA 1
ATOM 783 C C . THR A 1 101 ? 8.219 -16.765 -7.896 1.00 36.06 101 THR A C 1
ATOM 785 O O . THR A 1 101 ? 8.449 -15.828 -8.656 1.00 36.06 101 THR A O 1
ATOM 788 N N . ILE A 1 102 ? 9.164 -17.535 -7.367 1.00 42.78 102 ILE A N 1
ATOM 789 C CA . ILE A 1 102 ? 10.528 -17.622 -7.868 1.00 42.78 102 ILE A CA 1
ATOM 790 C C . ILE A 1 102 ? 10.391 -18.080 -9.324 1.00 42.78 102 ILE A C 1
ATOM 792 O O . ILE A 1 102 ? 10.054 -19.234 -9.580 1.00 42.78 102 ILE A O 1
ATOM 796 N N . THR A 1 103 ? 10.555 -17.172 -10.283 1.00 40.19 103 THR A N 1
ATOM 797 C CA . THR A 1 103 ? 10.692 -17.559 -11.690 1.00 40.19 103 THR A CA 1
ATOM 798 C C . THR A 1 103 ? 12.181 -17.711 -11.935 1.00 40.19 103 THR A C 1
ATOM 800 O O . THR A 1 103 ? 12.885 -16.756 -12.249 1.00 40.19 103 THR A O 1
ATOM 803 N N . THR A 1 104 ? 12.686 -18.914 -11.675 1.00 39.78 104 THR A N 1
ATOM 804 C CA . THR A 1 104 ? 14.024 -19.337 -12.076 1.00 39.78 104 THR A CA 1
ATOM 805 C C . THR A 1 104 ? 14.032 -19.491 -13.594 1.00 39.78 104 THR A C 1
ATOM 807 O O . THR A 1 104 ? 13.788 -20.574 -14.119 1.00 39.78 104 THR A O 1
ATOM 810 N N . ASP A 1 105 ? 14.343 -18.418 -14.318 1.00 45.75 105 ASP A N 1
ATOM 811 C CA . ASP A 1 105 ? 14.748 -18.518 -15.722 1.00 45.75 105 ASP A CA 1
ATOM 812 C C . ASP A 1 105 ? 16.174 -19.094 -15.786 1.00 45.75 105 ASP A C 1
ATOM 814 O O . ASP A 1 105 ? 17.163 -18.406 -16.035 1.00 45.75 105 ASP A O 1
ATOM 818 N N . THR A 1 106 ? 16.298 -20.395 -15.506 1.00 46.00 106 THR A N 1
ATOM 819 C CA . THR A 1 106 ? 17.486 -21.179 -15.854 1.00 46.00 106 THR A CA 1
ATOM 820 C C . THR A 1 106 ? 17.338 -21.644 -17.295 1.00 46.00 106 THR A C 1
ATOM 822 O O . THR A 1 106 ? 16.712 -22.662 -17.572 1.00 46.00 106 THR A O 1
ATOM 825 N N . THR A 1 107 ? 17.964 -20.917 -18.213 1.00 41.88 107 THR A N 1
ATOM 826 C CA . THR A 1 107 ? 18.319 -21.445 -19.537 1.00 41.88 107 THR A CA 1
ATOM 827 C C . THR A 1 107 ? 19.790 -21.153 -19.784 1.00 41.88 107 THR A C 1
ATOM 829 O O . THR A 1 107 ? 20.161 -20.259 -20.539 1.00 41.88 107 THR A O 1
ATOM 832 N N . ILE A 1 108 ? 20.649 -21.909 -19.098 1.00 54.03 108 ILE A N 1
ATOM 833 C CA . ILE A 1 108 ? 22.001 -22.152 -19.595 1.00 54.03 108 ILE A CA 1
ATOM 834 C C . ILE A 1 108 ? 21.817 -23.162 -20.723 1.00 54.03 108 ILE A C 1
ATOM 836 O O . ILE A 1 108 ? 21.474 -24.319 -20.489 1.00 54.03 108 ILE A O 1
ATOM 840 N N . VAL A 1 109 ? 21.966 -22.694 -21.957 1.00 46.28 109 VAL A N 1
ATOM 841 C CA . VAL A 1 109 ? 22.095 -23.570 -23.117 1.00 46.28 109 VAL A CA 1
ATOM 842 C C . VAL A 1 109 ? 23.474 -24.217 -22.985 1.00 46.28 109 VAL A C 1
ATOM 844 O O . VAL A 1 109 ? 24.483 -23.601 -23.319 1.00 46.28 109 VAL A O 1
ATOM 847 N N . GLU A 1 110 ? 23.537 -25.417 -22.407 1.00 43.50 110 GLU A N 1
ATOM 848 C CA . GLU A 1 110 ? 24.716 -26.275 -22.529 1.00 43.50 110 GLU A CA 1
ATOM 849 C C . GLU A 1 110 ? 24.815 -26.709 -23.990 1.00 43.50 110 GLU A C 1
ATOM 851 O O . GLU A 1 110 ? 24.220 -27.697 -24.428 1.00 43.50 110 GLU A O 1
ATOM 856 N N . ASP A 1 111 ? 25.551 -25.912 -24.759 1.00 44.12 111 ASP A N 1
ATOM 857 C CA . ASP A 1 111 ? 25.998 -26.255 -26.097 1.00 44.12 111 ASP A CA 1
ATOM 858 C C . ASP A 1 111 ? 26.963 -27.442 -25.961 1.00 44.12 111 ASP A C 1
ATOM 860 O O . ASP A 1 111 ? 28.161 -27.308 -25.699 1.00 44.12 111 ASP A O 1
ATOM 864 N N . SER A 1 112 ? 26.393 -28.644 -26.032 1.00 42.56 112 SER A N 1
ATOM 865 C CA . SER A 1 112 ? 27.125 -29.901 -26.082 1.00 42.56 112 SER A CA 1
ATOM 866 C C . SER A 1 112 ? 27.878 -29.962 -27.406 1.00 42.56 112 SER A C 1
ATOM 868 O O . SER A 1 112 ? 27.386 -30.503 -28.397 1.00 42.56 112 SER A O 1
ATOM 870 N N . LEU A 1 113 ? 29.096 -29.422 -27.425 1.00 45.19 113 LEU A N 1
ATOM 871 C CA . LEU A 1 113 ? 30.074 -29.708 -28.467 1.00 45.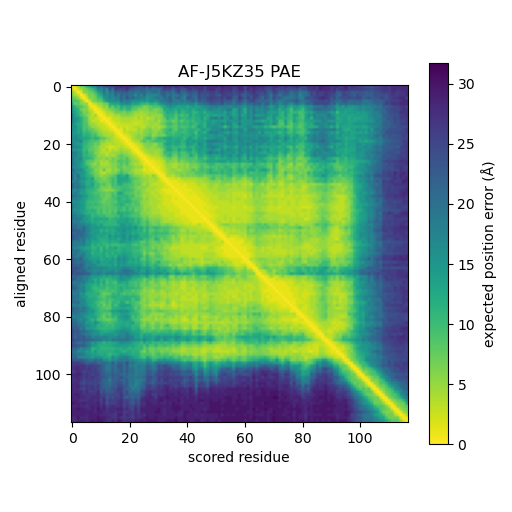19 113 LEU A CA 1
ATOM 872 C C . LEU A 1 113 ? 30.470 -31.188 -28.368 1.00 45.19 113 LEU A C 1
ATOM 874 O O . LEU A 1 113 ? 31.459 -31.557 -27.736 1.00 45.19 113 LEU A O 1
ATOM 878 N N . PHE A 1 114 ? 29.689 -32.047 -29.022 1.00 48.88 114 PHE A N 1
ATOM 879 C CA . PHE A 1 114 ? 30.149 -33.348 -29.489 1.00 48.88 114 PHE A CA 1
ATOM 880 C C . PHE A 1 114 ? 31.250 -33.106 -30.528 1.00 48.88 114 PHE A C 1
ATOM 882 O O . PHE A 1 114 ? 30.983 -33.007 -31.726 1.00 48.88 114 PHE A O 1
ATOM 889 N N . LEU A 1 115 ? 32.502 -33.010 -30.080 1.00 39.38 115 LEU A N 1
ATOM 890 C CA . LEU A 1 115 ? 33.636 -33.229 -30.966 1.00 39.38 115 LEU A CA 1
ATOM 891 C C . LEU A 1 115 ? 33.878 -34.739 -31.035 1.00 39.38 115 LEU A C 1
ATOM 893 O O . LEU A 1 115 ? 34.579 -35.326 -30.215 1.00 39.38 115 LEU A O 1
ATOM 897 N N . ALA A 1 116 ? 33.223 -35.370 -32.006 1.00 45.91 116 ALA A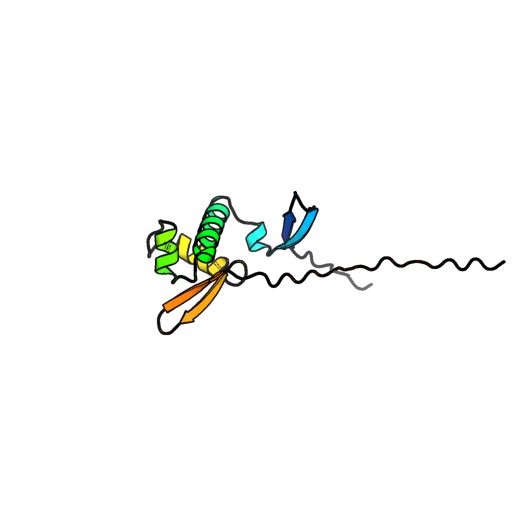 N 1
ATOM 898 C CA . ALA A 1 116 ? 33.693 -36.629 -32.550 1.00 45.91 116 ALA A CA 1
ATOM 899 C C . ALA A 1 116 ? 34.974 -36.351 -33.351 1.00 45.91 116 ALA A C 1
ATOM 901 O O . ALA A 1 116 ? 34.940 -35.510 -34.250 1.00 45.91 116 ALA A O 1
ATOM 902 N N . VAL A 1 117 ? 36.068 -37.029 -32.991 1.00 40.16 117 VAL A N 1
ATOM 903 C CA . VAL A 1 117 ? 37.094 -37.678 -33.842 1.00 40.16 117 VAL A CA 1
ATOM 904 C C . VAL A 1 117 ? 38.194 -38.221 -32.934 1.00 40.16 117 VAL A C 1
ATOM 906 O O . VAL A 1 117 ? 38.729 -37.443 -32.115 1.00 40.16 117 VAL A O 1
#

Secondary structure (DSSP, 8-state):
------PPPP-EEEEETTTTEEEEE-HHHHT--HHHHHHHHHHHHHHTT--EEHHHHHHHTT--TT-HHHHHHHHHTBTTTEEEEEETTEEEEEE----------------------